Protein AF-A0A1A5FG20-F1 (afdb_monomer)

Nearest PDB structures (foldseek):
  6f4l-assembly1_A  TM=7.919E-01  e=1.264E-06  Thermotoga maritima MSB8
  7p4q-assembly1_A  TM=7.934E-01  e=1.713E-06  Thermotoga maritima MSB8
  7p4p-assembly1_A  TM=7.661E-01  e=1.119E-06  Thermotoga maritima MSB8
  7p4m-assembly1_A  TM=7.937E-01  e=2.056E-06  Thermotoga maritima MSB8
  6or8-assembly1_A  TM=6.858E-01  e=1.001E-05  Pyrococcus horikoshii OT3

InterPro domains:
  IPR036094 Quinolinate synthetase A superfamily [G3DSA:3.40.50.10800] (26-127)
  IPR036094 Quinolinate synthetase A superfamily [SSF142754] (31-108)

Organism: Riemerella anatipestifer (NCBI:txid34085)

Radius of gyration: 21.03 Å; Cα contacts (8 Å, |Δi|>4): 175; chains: 1; bounding box: 39×78×45 Å

Sequence (149 aa):
MEENKKNTKTNLPVPDFFKYQEFQMPADDRLEEEILRLKQEKQIPILAHSLYGVVFLKKVSDASGNLLEIAKKIEERKWTKVLFSGTMFQAGVLKGLFPNTTFWIPKEVSKDTSEEDFYDILREVYLSLKYEYPIVELEDDSLLVDYQK

Solvent-accessible surface area (backbone atoms only — not comparable to full-atom values): 9098 Å² total; per-residue (Å²): 141,81,82,88,89,86,87,83,73,89,78,62,78,58,95,74,76,75,60,67,73,80,73,55,76,75,57,80,92,47,42,66,61,51,40,50,48,50,31,62,76,70,62,39,50,31,38,34,36,54,83,60,63,51,76,63,59,60,73,64,28,78,44,71,26,52,74,69,56,46,52,51,49,40,63,76,68,64,55,52,44,35,38,42,48,38,45,69,67,60,51,51,52,49,38,69,76,37,70,84,33,49,40,27,43,41,77,69,53,52,83,83,64,55,82,84,51,46,63,59,51,51,50,33,46,39,49,19,66,74,69,66,38,49,68,69,80,68,99,58,69,72,66,58,65,66,74,76,112

Secondary structure (DSSP, 8-state):
-----SSSSTTSPPTTS--GGGGPPPPGGGHHHHHHHHHHHHT--EEEEGGG--HHHHHH-SEEE-HHHHHHHHHHHT-SEEEEES-HHHHHHHHHH-TTSEEE--S---TT--GGGHHHHHHHHHHHHHHT-SB---TTTHHHHHTT-

Foldseek 3Di:
DDDDDDPDPPPDQDPVNDPVVVVDQDDLVCLLVLLLVLCVVVVAAEEEEPLLDPVSSVSSHPYYYHLVVVLVCCVVVVAQHYEYAAALVSVLVSCLVCVSHKYAYFPHGDNPDDPVCVSVRSSRSSVCSVVVDDIRDDPCPPVSVVVVD

Structure (mmCIF, N/CA/C/O backbone):
data_AF-A0A1A5FG20-F1
#
_entry.id   AF-A0A1A5FG20-F1
#
loop_
_atom_site.group_PDB
_atom_site.id
_atom_site.type_symbol
_atom_site.label_atom_id
_atom_site.label_alt_id
_atom_site.label_comp_id
_atom_site.label_asym_id
_atom_site.label_entity_id
_atom_site.label_seq_id
_atom_site.pdbx_PDB_ins_code
_atom_site.Cartn_x
_atom_site.Cartn_y
_atom_site.Cartn_z
_atom_site.occupancy
_atom_site.B_iso_or_equiv
_atom_site.auth_seq_id
_atom_site.auth_comp_id
_atom_site.auth_asym_id
_atom_site.auth_atom_id
_atom_site.pdbx_PDB_model_num
ATOM 1 N N . MET A 1 1 ? -17.935 -64.085 -10.817 1.00 43.12 1 MET A N 1
ATOM 2 C CA . MET A 1 1 ? -18.463 -63.034 -11.715 1.00 43.12 1 MET A CA 1
ATOM 3 C C . MET A 1 1 ? -19.259 -62.100 -10.817 1.00 43.12 1 MET A C 1
ATOM 5 O O . MET A 1 1 ? -20.211 -62.577 -10.231 1.00 43.12 1 MET A O 1
ATOM 9 N N . GLU A 1 2 ? -18.903 -60.866 -10.500 1.00 47.03 2 GLU A N 1
ATOM 10 C CA . GLU A 1 2 ? -17.894 -59.925 -10.979 1.00 47.03 2 GLU A CA 1
ATOM 11 C C . GLU A 1 2 ? -17.446 -59.114 -9.753 1.00 47.03 2 GLU A C 1
ATOM 13 O O . GLU A 1 2 ? -18.263 -58.484 -9.083 1.00 47.03 2 GLU A O 1
ATOM 18 N N . GLU A 1 3 ? -16.157 -59.154 -9.433 1.00 45.72 3 GLU A N 1
ATOM 19 C CA . GLU A 1 3 ? -15.554 -58.182 -8.526 1.00 45.72 3 GLU A CA 1
ATOM 20 C C . GLU A 1 3 ? -15.330 -56.857 -9.263 1.00 45.72 3 GLU A C 1
ATOM 22 O O . GLU A 1 3 ? -14.971 -56.838 -10.438 1.00 45.72 3 GLU A O 1
ATOM 27 N N . ASN A 1 4 ? -15.434 -55.765 -8.502 1.00 51.84 4 ASN A N 1
ATOM 28 C CA . ASN A 1 4 ? -14.752 -54.490 -8.730 1.00 51.84 4 ASN A CA 1
ATOM 29 C C . ASN A 1 4 ? -15.039 -53.734 -10.034 1.00 51.84 4 ASN A C 1
ATOM 31 O O . ASN A 1 4 ? -14.368 -53.951 -11.039 1.00 51.84 4 ASN A O 1
ATOM 35 N N . LYS A 1 5 ? -15.911 -52.710 -9.968 1.00 51.50 5 LYS A N 1
ATOM 36 C CA . LYS A 1 5 ? -15.836 -51.518 -10.848 1.00 51.50 5 LYS A CA 1
ATOM 37 C C . LYS A 1 5 ? -16.821 -50.397 -10.468 1.00 51.50 5 LYS A C 1
ATOM 39 O O . LYS A 1 5 ? -17.600 -49.971 -11.311 1.00 51.50 5 LYS A O 1
ATOM 44 N N . LYS A 1 6 ? -16.835 -49.879 -9.227 1.00 53.66 6 LYS A N 1
ATOM 45 C CA . LYS A 1 6 ? -17.671 -48.681 -8.946 1.00 53.66 6 LYS A CA 1
ATOM 46 C C . LYS A 1 6 ? -17.092 -47.516 -8.142 1.00 53.66 6 LYS A C 1
ATOM 48 O O . LYS A 1 6 ? -17.711 -46.466 -8.196 1.00 53.66 6 LYS A O 1
ATOM 53 N N . ASN A 1 7 ? -15.906 -47.588 -7.534 1.00 56.09 7 ASN A N 1
ATOM 54 C CA . ASN A 1 7 ? -15.419 -46.481 -6.684 1.00 56.09 7 ASN A CA 1
ATOM 55 C C . ASN A 1 7 ? -13.987 -46.011 -6.987 1.00 56.09 7 ASN A C 1
ATOM 57 O O . ASN A 1 7 ? -13.155 -45.950 -6.092 1.00 56.09 7 ASN A O 1
ATOM 61 N N . THR A 1 8 ? -13.670 -45.657 -8.235 1.00 53.28 8 THR A N 1
ATOM 62 C CA . THR A 1 8 ? -12.331 -45.108 -8.563 1.00 53.28 8 THR A CA 1
ATOM 63 C C . THR A 1 8 ? -12.332 -43.755 -9.274 1.00 53.28 8 THR A C 1
ATOM 65 O O . THR A 1 8 ? -11.271 -43.280 -9.660 1.00 53.28 8 THR A O 1
ATOM 68 N N . LYS A 1 9 ? -13.482 -43.079 -9.418 1.00 54.41 9 LYS A N 1
ATOM 69 C CA . LYS A 1 9 ? -13.552 -41.747 -10.062 1.00 54.41 9 LYS A CA 1
ATOM 70 C C . LYS A 1 9 ? -13.855 -40.577 -9.121 1.00 54.41 9 LYS A C 1
ATOM 72 O O . LYS A 1 9 ? -13.944 -39.450 -9.586 1.00 54.41 9 LYS A O 1
ATOM 77 N N . THR A 1 10 ? -13.994 -40.811 -7.819 1.00 53.41 10 THR A N 1
ATOM 78 C CA . THR A 1 10 ? -14.338 -39.764 -6.838 1.00 53.41 10 THR A CA 1
ATOM 79 C C . THR A 1 10 ? -13.152 -38.918 -6.363 1.00 53.41 10 THR A C 1
ATOM 81 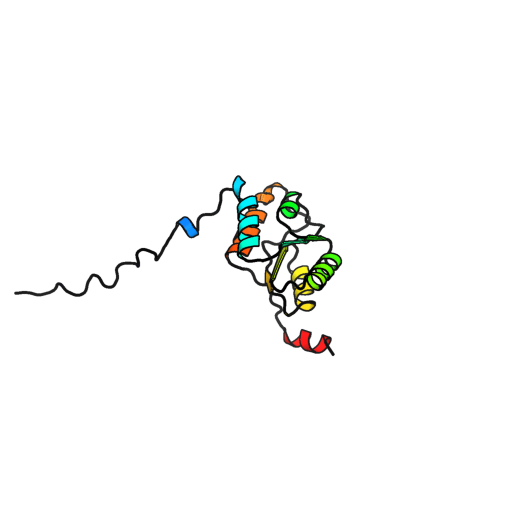O O . THR A 1 10 ? -13.383 -37.902 -5.724 1.00 53.41 10 THR A O 1
ATOM 84 N N . ASN A 1 11 ? -11.913 -39.273 -6.730 1.00 60.72 11 ASN A N 1
ATOM 85 C CA . ASN A 1 11 ? -10.690 -38.535 -6.372 1.00 60.72 11 ASN A CA 1
ATOM 86 C C . ASN A 1 11 ? -9.929 -38.003 -7.601 1.00 60.72 11 ASN A C 1
ATOM 88 O O . ASN A 1 11 ? -8.704 -37.891 -7.579 1.00 60.72 11 ASN A O 1
ATOM 92 N N . LEU A 1 12 ? -10.625 -37.720 -8.705 1.00 62.66 12 LEU A N 1
ATOM 93 C CA . LEU A 1 12 ? -10.001 -36.975 -9.800 1.00 62.66 12 LEU A CA 1
ATOM 94 C C . LEU A 1 12 ? -9.795 -35.523 -9.332 1.00 62.66 12 LEU A C 1
ATOM 96 O O . LEU A 1 12 ? -10.748 -34.940 -8.809 1.00 62.66 12 LEU A O 1
ATOM 100 N N . PRO A 1 13 ? -8.587 -34.944 -9.478 1.00 60.72 13 PRO A N 1
ATOM 101 C CA . PRO A 1 13 ? -8.339 -33.561 -9.093 1.00 60.72 13 PRO A CA 1
ATOM 102 C C . PRO A 1 13 ? -9.331 -32.653 -9.823 1.00 60.72 13 PRO A C 1
ATOM 104 O O . PRO A 1 13 ? -9.574 -32.821 -11.020 1.00 60.72 13 PRO A O 1
ATOM 107 N N . VAL A 1 14 ? -9.949 -31.742 -9.068 1.00 67.62 14 VAL A N 1
ATOM 108 C CA . VAL A 1 14 ? -10.969 -30.814 -9.571 1.00 67.62 14 VAL A CA 1
ATOM 109 C C . VAL A 1 14 ? -10.379 -30.096 -10.796 1.00 67.62 14 VAL A C 1
ATOM 111 O O . VAL A 1 14 ? -9.259 -29.601 -10.683 1.00 67.62 14 VAL A O 1
ATOM 114 N N . PRO A 1 15 ? -11.056 -30.043 -11.960 1.00 59.75 15 PRO A N 1
ATOM 115 C CA . PRO A 1 15 ? -10.483 -29.496 -13.200 1.00 59.75 15 PRO A CA 1
ATOM 116 C C . PRO A 1 15 ? -9.928 -28.065 -13.090 1.00 59.75 15 PRO A C 1
ATOM 118 O O . PRO A 1 15 ? -9.080 -27.679 -13.885 1.00 59.75 15 PRO A O 1
ATOM 121 N N . ASP A 1 16 ? -10.355 -27.317 -12.071 1.00 57.44 16 ASP A N 1
ATOM 122 C CA . ASP A 1 16 ? -9.917 -25.953 -11.764 1.00 57.44 16 ASP A CA 1
ATOM 123 C C . ASP A 1 16 ? -9.026 -25.846 -10.512 1.0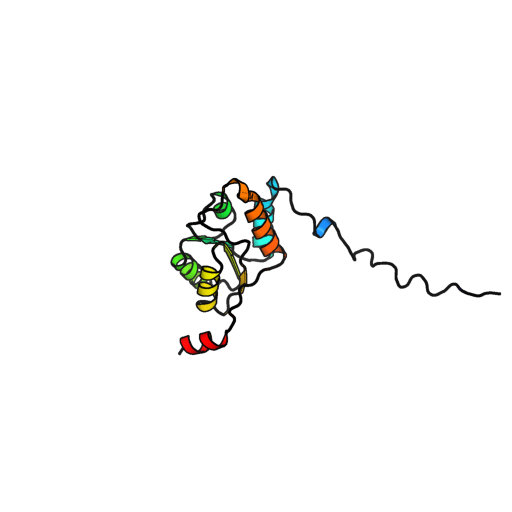0 57.44 16 ASP A C 1
ATOM 125 O O . ASP A 1 16 ? -8.742 -24.746 -10.048 1.00 57.44 16 ASP A O 1
ATOM 129 N N . PHE A 1 17 ? -8.575 -26.967 -9.940 1.00 63.50 17 PHE A N 1
ATOM 130 C CA . PHE A 1 17 ? -7.817 -26.982 -8.683 1.00 63.50 17 PHE A CA 1
ATOM 131 C C . PHE A 1 17 ? -6.474 -26.237 -8.783 1.00 63.50 17 PHE A C 1
ATOM 133 O O . PHE A 1 17 ? -5.987 -25.729 -7.779 1.00 63.50 17 PHE A O 1
ATOM 140 N N . PHE A 1 18 ? -5.884 -26.142 -9.981 1.00 62.06 18 PHE A N 1
ATOM 141 C CA . PHE A 1 18 ? -4.625 -25.432 -10.223 1.00 62.06 18 PHE A CA 1
ATOM 142 C C . PHE A 1 18 ? -4.642 -24.710 -11.575 1.00 62.06 18 PHE A C 1
ATOM 144 O O . PHE A 1 18 ? -4.200 -25.234 -12.601 1.00 62.06 18 PHE A O 1
ATOM 151 N N . LYS A 1 19 ? -5.111 -23.462 -11.583 1.00 70.75 19 LYS A N 1
ATOM 152 C CA . LYS A 1 19 ? -4.917 -22.562 -12.722 1.00 70.75 19 LYS A CA 1
ATOM 153 C C . LYS A 1 19 ? -3.534 -21.929 -12.626 1.00 70.75 19 LYS A C 1
ATOM 155 O O . LYS A 1 19 ? -3.373 -20.828 -12.118 1.00 70.75 19 LYS A O 1
ATOM 160 N N . TYR A 1 20 ? -2.516 -22.618 -13.142 1.00 67.31 20 TYR A N 1
ATOM 161 C CA . TYR A 1 20 ? -1.124 -22.135 -13.145 1.00 67.31 20 TYR A CA 1
ATOM 162 C C . TYR A 1 20 ? -0.961 -20.705 -13.686 1.00 67.31 20 TYR A C 1
ATOM 164 O O . TYR A 1 20 ? -0.082 -19.975 -13.242 1.00 67.31 20 TYR A O 1
ATOM 172 N N . GLN A 1 21 ? -1.827 -20.302 -14.617 1.00 69.88 21 GLN A N 1
ATOM 173 C CA . GLN A 1 21 ? -1.860 -18.960 -15.203 1.00 69.88 21 GLN A CA 1
ATOM 174 C C . GLN A 1 21 ? -2.138 -17.866 -14.161 1.00 69.88 21 GLN A C 1
ATOM 176 O O . GLN A 1 21 ? -1.595 -16.774 -14.274 1.00 69.88 21 GLN A O 1
ATOM 181 N N . GLU A 1 22 ? -2.913 -18.158 -13.113 1.00 71.31 22 GLU A N 1
ATOM 182 C CA . GLU A 1 22 ? -3.222 -17.199 -12.044 1.00 71.31 22 GLU A CA 1
ATOM 183 C C . GLU A 1 22 ? -2.003 -16.895 -11.166 1.00 71.31 22 GLU A C 1
ATOM 185 O O . GLU A 1 22 ? -1.950 -15.840 -10.538 1.00 71.31 22 GLU A O 1
ATOM 190 N N . PHE A 1 23 ? -0.994 -17.768 -11.159 1.00 74.44 23 PHE A N 1
ATOM 191 C CA . PHE A 1 23 ? 0.258 -17.572 -10.426 1.00 74.44 23 PHE A CA 1
ATOM 192 C C . PHE A 1 23 ? 1.371 -16.977 -11.292 1.00 74.44 23 PHE A C 1
ATOM 194 O O . PHE A 1 23 ? 2.451 -16.688 -10.779 1.00 74.44 23 PH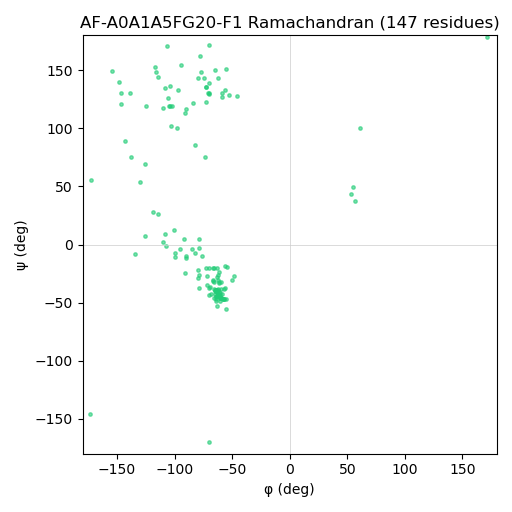E A O 1
ATOM 201 N N . GLN A 1 24 ? 1.131 -16.771 -12.591 1.00 80.69 24 GLN A N 1
ATOM 202 C CA . GLN A 1 24 ? 2.127 -16.165 -13.464 1.00 80.69 24 GLN A CA 1
ATOM 203 C C . GLN A 1 24 ? 2.294 -14.683 -13.134 1.00 80.69 24 GLN A C 1
ATOM 205 O O . GLN A 1 24 ? 1.329 -13.921 -13.020 1.00 80.69 24 GLN A O 1
ATOM 210 N N . MET A 1 25 ? 3.550 -14.284 -12.973 1.00 84.62 25 MET A N 1
ATOM 211 C CA . MET A 1 25 ? 3.921 -12.888 -12.833 1.00 84.62 25 MET A CA 1
ATOM 212 C C . MET A 1 25 ? 3.773 -12.191 -14.192 1.00 84.62 25 MET A C 1
ATOM 214 O O . MET A 1 25 ? 4.193 -12.758 -15.207 1.00 84.62 25 MET A O 1
ATOM 218 N N . PRO A 1 26 ? 3.180 -10.985 -14.242 1.00 86.19 26 PRO A N 1
ATOM 219 C CA . PRO A 1 26 ? 3.228 -10.159 -15.437 1.00 86.19 26 PRO A CA 1
ATOM 220 C C . PRO A 1 26 ? 4.677 -9.920 -15.868 1.00 86.19 26 PRO A C 1
ATOM 222 O O . PRO A 1 26 ? 5.584 -9.896 -15.040 1.00 86.19 26 PRO A O 1
ATOM 225 N N . ALA A 1 27 ? 4.883 -9.728 -17.169 1.00 86.81 27 ALA A N 1
ATOM 226 C CA . ALA A 1 27 ? 6.176 -9.294 -17.677 1.00 86.81 27 ALA A CA 1
ATOM 227 C C . ALA A 1 27 ? 6.503 -7.882 -17.160 1.00 86.81 27 ALA A C 1
ATOM 229 O O . ALA A 1 27 ? 5.597 -7.081 -16.916 1.00 86.81 27 ALA A O 1
ATOM 230 N N . ASP A 1 28 ? 7.794 -7.597 -16.997 1.00 84.00 28 ASP A N 1
ATOM 231 C CA . ASP A 1 28 ? 8.297 -6.375 -16.360 1.00 84.00 28 ASP A CA 1
ATOM 232 C C . ASP A 1 28 ? 7.782 -5.088 -17.017 1.00 84.00 28 ASP A C 1
ATOM 234 O O . ASP A 1 28 ? 7.416 -4.133 -16.333 1.00 84.00 28 ASP A O 1
ATOM 238 N N . ASP A 1 29 ? 7.660 -5.097 -18.342 1.00 84.75 29 ASP A N 1
ATOM 239 C CA . ASP A 1 29 ? 7.148 -4.000 -19.164 1.00 84.75 29 ASP A CA 1
ATOM 240 C C . ASP A 1 29 ? 5.657 -3.691 -18.940 1.00 84.75 29 ASP A C 1
ATOM 242 O O . ASP A 1 29 ? 5.210 -2.584 -19.233 1.00 84.75 29 ASP A O 1
ATOM 246 N N . ARG A 1 30 ? 4.890 -4.641 -18.391 1.00 88.31 30 ARG A N 1
ATOM 247 C CA . ARG A 1 30 ? 3.446 -4.512 -18.120 1.00 88.31 30 ARG A CA 1
ATOM 248 C C . ARG A 1 30 ? 3.102 -4.367 -16.638 1.00 88.31 30 ARG A C 1
ATOM 250 O O . ARG A 1 30 ? 1.927 -4.220 -16.302 1.00 88.31 30 ARG A O 1
ATOM 257 N N . LEU A 1 31 ? 4.091 -4.397 -15.742 1.00 87.62 31 LEU A N 1
ATOM 258 C CA . LEU A 1 31 ? 3.852 -4.301 -14.298 1.00 87.62 31 LEU A CA 1
ATOM 259 C C . LEU A 1 31 ? 3.175 -2.985 -13.902 1.00 87.62 31 LEU A C 1
ATOM 261 O O . LEU A 1 31 ? 2.239 -3.012 -13.108 1.00 87.62 31 LEU A O 1
ATOM 265 N N . GLU A 1 32 ? 3.605 -1.846 -14.458 1.00 88.75 32 GLU A N 1
ATOM 266 C CA . GLU A 1 32 ? 3.006 -0.537 -14.143 1.00 88.75 32 GLU A CA 1
ATOM 267 C C . GLU A 1 32 ? 1.497 -0.519 -14.462 1.00 88.75 32 GLU A C 1
ATOM 269 O O . GLU A 1 32 ? 0.684 -0.117 -13.627 1.00 88.75 32 GLU A O 1
ATOM 274 N N . GLU A 1 33 ? 1.112 -1.002 -15.647 1.00 90.81 33 GLU A N 1
ATOM 275 C CA . GLU A 1 33 ? -0.284 -1.049 -16.100 1.00 90.81 33 GLU A CA 1
ATOM 276 C C . GLU A 1 33 ? -1.132 -1.982 -15.234 1.00 90.81 33 GLU A C 1
ATOM 278 O O . GLU A 1 33 ? -2.247 -1.636 -14.836 1.00 90.81 33 GLU A O 1
ATOM 283 N N . GLU A 1 34 ? -0.589 -3.148 -14.891 1.00 91.56 34 GLU A N 1
ATOM 284 C CA . GLU A 1 34 ? -1.300 -4.132 -14.084 1.00 91.56 34 GLU A CA 1
ATOM 285 C C . GLU A 1 34 ? -1.477 -3.663 -12.631 1.00 91.56 34 GLU A C 1
ATOM 287 O O . GLU A 1 34 ? -2.541 -3.863 -12.042 1.00 91.56 34 GLU A O 1
ATOM 292 N N . ILE A 1 35 ? -0.482 -2.972 -12.061 1.00 91.94 35 ILE A N 1
ATOM 293 C CA . ILE A 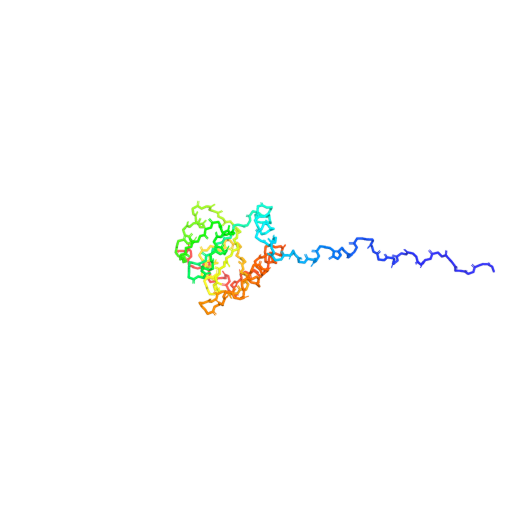1 35 ? -0.595 -2.324 -10.745 1.00 91.94 35 ILE A CA 1
ATOM 294 C C . ILE A 1 35 ? -1.704 -1.271 -10.770 1.00 91.94 35 ILE A C 1
ATOM 296 O O . ILE A 1 35 ? -2.540 -1.240 -9.865 1.00 91.94 35 ILE A O 1
ATOM 300 N N . LEU A 1 36 ? -1.754 -0.428 -11.806 1.00 91.31 36 LEU A N 1
ATOM 301 C CA . LEU A 1 36 ? -2.813 0.573 -11.959 1.00 91.31 36 LEU A CA 1
ATOM 302 C C . LEU A 1 36 ? -4.197 -0.077 -12.094 1.00 91.31 36 LEU A C 1
ATOM 304 O O . LEU A 1 36 ? -5.157 0.423 -11.500 1.00 91.31 36 LEU A O 1
ATOM 308 N N . ARG A 1 37 ? -4.298 -1.205 -12.808 1.00 93.62 37 ARG A N 1
ATOM 309 C CA . ARG A 1 37 ? -5.538 -1.983 -12.931 1.00 93.62 37 ARG A CA 1
ATOM 310 C C . ARG A 1 37 ? -5.987 -2.544 -11.582 1.00 93.62 37 ARG A C 1
ATOM 312 O O . ARG A 1 37 ? -7.115 -2.286 -11.165 1.00 93.62 37 ARG A O 1
ATOM 319 N N . LEU A 1 38 ? -5.105 -3.254 -10.874 1.00 92.06 38 LEU A N 1
ATOM 320 C CA . LEU A 1 38 ? -5.407 -3.858 -9.569 1.00 92.06 38 LEU A CA 1
ATOM 321 C C . LEU A 1 38 ? -5.762 -2.813 -8.515 1.00 92.06 38 LEU A C 1
ATOM 323 O O . LEU A 1 38 ? -6.675 -3.018 -7.717 1.00 92.06 38 LEU A O 1
ATOM 327 N N . LYS A 1 39 ? -5.066 -1.677 -8.529 1.00 92.19 39 LYS A N 1
ATOM 328 C CA . LYS A 1 39 ? -5.356 -0.537 -7.664 1.00 92.19 39 LYS A CA 1
ATOM 329 C C . LYS A 1 39 ? -6.804 -0.072 -7.805 1.00 92.19 39 LYS A C 1
ATOM 331 O O . LYS A 1 39 ? -7.477 0.149 -6.799 1.00 92.19 39 LYS A O 1
ATOM 336 N N . GLN A 1 40 ? -7.279 0.078 -9.041 1.00 91.12 40 GLN A N 1
ATOM 337 C CA . GLN A 1 40 ? -8.654 0.491 -9.325 1.00 91.12 40 GLN A CA 1
ATOM 338 C C . GLN A 1 40 ? -9.663 -0.604 -8.973 1.00 91.12 40 GLN A C 1
ATOM 340 O O . GLN A 1 40 ? -10.684 -0.310 -8.356 1.00 91.12 40 GLN A O 1
ATOM 345 N N . GLU A 1 41 ? -9.359 -1.855 -9.320 1.00 92.75 41 GLU A N 1
ATOM 346 C CA . GLU A 1 41 ? -10.208 -3.019 -9.046 1.00 92.75 41 GLU A CA 1
ATOM 347 C C . GLU A 1 41 ? -10.451 -3.203 -7.542 1.00 92.75 41 GLU A C 1
ATOM 349 O O . GLU A 1 41 ? -11.589 -3.374 -7.105 1.00 92.75 41 GLU A O 1
ATOM 354 N N . LYS A 1 42 ? -9.388 -3.102 -6.739 1.00 91.31 42 LYS A N 1
ATOM 355 C CA . LYS A 1 42 ? -9.438 -3.293 -5.284 1.00 91.31 42 LYS A CA 1
ATOM 356 C C . LYS A 1 42 ? -9.722 -2.020 -4.494 1.00 91.31 42 LYS A C 1
ATOM 358 O O . LYS A 1 42 ? -9.989 -2.100 -3.296 1.00 91.31 42 LYS A O 1
ATOM 363 N N . GLN A 1 43 ? -9.659 -0.859 -5.147 1.00 92.38 43 GLN A N 1
ATOM 364 C CA . GLN A 1 43 ? -9.806 0.462 -4.530 1.00 92.38 43 GLN A CA 1
ATOM 365 C C . GLN A 1 43 ? -8.798 0.711 -3.392 1.00 92.38 43 GLN A C 1
ATOM 367 O O . GLN A 1 43 ? -9.130 1.323 -2.377 1.00 92.38 43 GLN A O 1
ATOM 372 N N . ILE A 1 44 ? -7.563 0.224 -3.551 1.00 93.12 44 ILE A N 1
ATOM 373 C CA . ILE A 1 44 ? -6.487 0.381 -2.560 1.00 93.12 44 ILE A CA 1
ATOM 374 C C . ILE A 1 44 ? -5.530 1.477 -3.044 1.00 93.12 44 ILE A C 1
ATOM 376 O O . ILE A 1 44 ? -4.708 1.197 -3.915 1.00 93.12 44 ILE A O 1
ATOM 380 N N . PRO A 1 45 ? -5.599 2.710 -2.514 1.00 92.81 45 PRO A N 1
ATOM 381 C CA . PRO A 1 45 ? -4.647 3.757 -2.857 1.00 92.81 45 PRO A CA 1
ATOM 382 C C . PRO A 1 45 ? -3.220 3.384 -2.441 1.00 92.81 45 PRO A C 1
ATOM 384 O O . PRO A 1 45 ? -2.992 2.795 -1.380 1.00 92.81 45 PRO A O 1
ATOM 387 N N . ILE A 1 46 ? -2.259 3.781 -3.270 1.00 91.38 46 ILE A N 1
ATOM 388 C CA . ILE A 1 46 ? -0.828 3.577 -3.051 1.00 91.38 46 ILE A CA 1
ATOM 389 C C . ILE A 1 46 ? -0.207 4.902 -2.607 1.00 91.38 46 ILE A C 1
ATOM 391 O O . ILE A 1 46 ? -0.215 5.888 -3.354 1.00 91.38 46 ILE A O 1
ATOM 395 N N . LEU A 1 47 ? 0.363 4.921 -1.402 1.00 89.88 47 LEU A N 1
ATOM 396 C CA . LEU A 1 47 ? 1.017 6.089 -0.815 1.00 89.88 47 LEU A CA 1
ATOM 397 C C . LEU A 1 47 ? 2.523 5.872 -0.752 1.00 89.88 47 LEU A C 1
ATOM 399 O O . LEU A 1 47 ? 2.997 4.968 -0.069 1.00 89.88 47 LEU A O 1
ATOM 403 N N . ALA A 1 48 ? 3.274 6.712 -1.460 1.00 86.25 48 ALA A N 1
ATOM 404 C CA . ALA A 1 48 ? 4.724 6.601 -1.556 1.00 86.25 48 ALA A CA 1
ATOM 405 C C . ALA A 1 48 ? 5.425 7.673 -0.719 1.00 86.25 48 ALA A C 1
ATOM 407 O O . ALA A 1 48 ? 5.193 8.876 -0.881 1.00 86.25 48 ALA A O 1
ATOM 408 N N . HIS A 1 49 ? 6.331 7.261 0.160 1.00 82.06 49 HIS A N 1
ATOM 409 C CA . HIS A 1 49 ? 7.114 8.214 0.929 1.00 82.06 49 HIS A CA 1
ATOM 410 C C . HIS A 1 49 ? 8.177 8.918 0.054 1.00 82.06 49 HIS A C 1
ATOM 412 O O . HIS A 1 49 ? 8.870 8.300 -0.754 1.00 82.06 49 HIS A O 1
ATOM 418 N N . SER A 1 50 ? 8.303 10.241 0.203 1.00 65.69 50 SER A N 1
ATOM 419 C CA . SER A 1 50 ? 9.019 11.135 -0.726 1.00 65.69 50 SER A CA 1
ATOM 420 C C . SE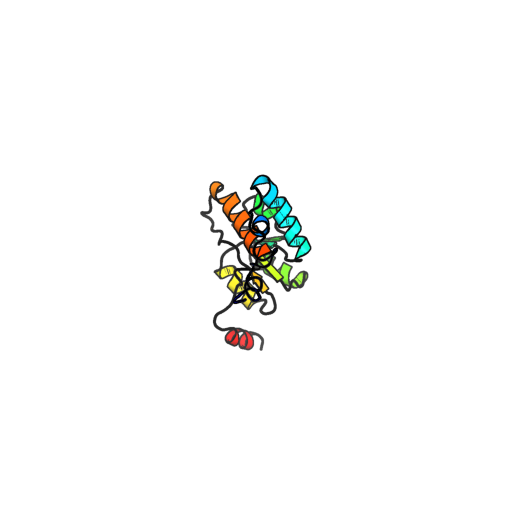R A 1 50 ? 10.522 10.874 -0.861 1.00 65.69 50 SER A C 1
ATOM 422 O O . SER A 1 50 ? 11.093 11.155 -1.914 1.00 65.69 50 SER A O 1
ATOM 424 N N . LEU A 1 51 ? 11.152 10.330 0.183 1.00 58.44 51 LEU A N 1
ATOM 425 C CA . LEU A 1 51 ? 12.586 10.013 0.212 1.00 58.44 51 LEU A CA 1
ATOM 426 C C . LEU A 1 51 ? 12.958 8.745 -0.567 1.00 58.44 51 LEU A C 1
ATOM 428 O O . LEU A 1 51 ? 14.141 8.509 -0.777 1.00 58.44 51 LEU A O 1
ATOM 432 N N . TYR A 1 52 ? 11.973 7.967 -1.014 1.00 59.47 52 TYR A N 1
ATOM 433 C CA . TYR A 1 52 ? 12.180 6.690 -1.709 1.00 59.47 52 TYR A CA 1
ATOM 434 C C . TYR A 1 52 ? 11.700 6.763 -3.161 1.00 59.47 52 TYR A C 1
ATOM 436 O O . TYR A 1 52 ? 11.291 5.781 -3.777 1.00 59.47 52 TYR A O 1
ATOM 444 N N . GLY A 1 53 ? 11.712 7.988 -3.692 1.00 49.28 53 GLY A N 1
ATOM 445 C CA . GLY A 1 53 ? 11.213 8.350 -5.003 1.00 49.28 53 GLY A CA 1
ATOM 446 C C . GLY A 1 53 ? 12.119 7.884 -6.128 1.00 49.28 53 GLY A C 1
ATOM 447 O O . GLY A 1 53 ? 12.729 8.711 -6.801 1.00 49.28 53 GLY A O 1
ATOM 448 N N . VAL A 1 54 ? 12.093 6.592 -6.425 1.00 56.84 54 VAL A N 1
ATOM 449 C CA . VAL A 1 54 ? 12.244 6.180 -7.817 1.00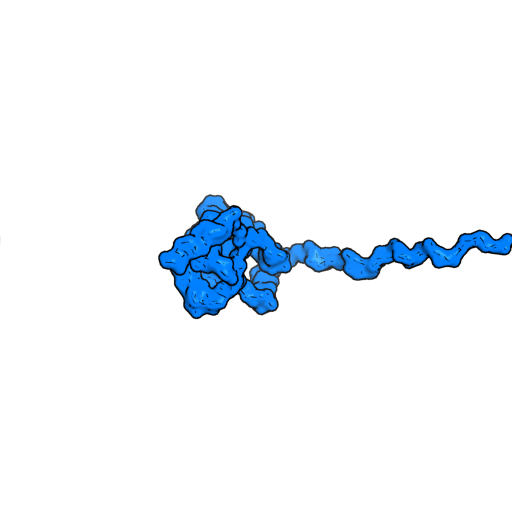 56.84 54 VAL A CA 1
ATOM 450 C C . VAL A 1 54 ? 11.100 6.855 -8.589 1.00 56.84 54 VAL A C 1
ATOM 452 O O . VAL A 1 54 ? 9.941 6.807 -8.160 1.00 56.84 54 VAL A O 1
ATOM 455 N N . VAL A 1 55 ? 11.402 7.530 -9.704 1.00 60.03 55 VAL A N 1
ATOM 456 C CA . VAL A 1 55 ? 10.4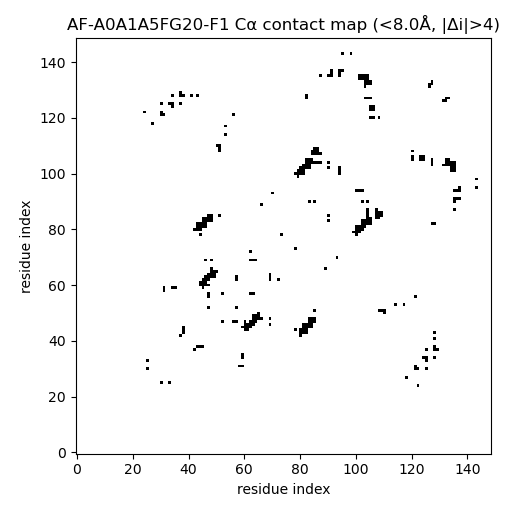24 8.240 -10.567 1.00 60.03 55 VAL A CA 1
ATOM 457 C C . VAL A 1 55 ? 9.208 7.361 -10.897 1.00 60.03 55 VAL A C 1
ATOM 459 O O . VAL A 1 55 ? 8.101 7.853 -11.097 1.00 60.03 55 VAL A O 1
ATOM 462 N N . PHE A 1 56 ? 9.408 6.050 -10.888 1.00 61.84 56 PHE A N 1
ATOM 463 C CA . PHE A 1 56 ? 8.437 5.037 -11.249 1.00 61.84 56 PHE A CA 1
ATOM 464 C C . PHE A 1 56 ? 7.399 4.731 -10.161 1.00 61.84 56 PHE A C 1
ATOM 466 O O . PHE A 1 56 ? 6.222 4.611 -10.490 1.00 61.84 56 PHE A O 1
ATOM 473 N N . LEU A 1 57 ? 7.760 4.714 -8.867 1.00 71.00 57 LEU A N 1
ATOM 474 C CA . LEU A 1 57 ? 6.755 4.577 -7.797 1.00 71.00 57 LEU A CA 1
ATOM 475 C C . LEU A 1 57 ? 5.774 5.752 -7.816 1.00 71.00 57 LEU A C 1
ATOM 477 O O . LEU A 1 57 ? 4.582 5.566 -7.582 1.00 71.00 57 LEU A O 1
ATOM 481 N N . LYS A 1 58 ? 6.252 6.947 -8.189 1.00 72.81 58 LYS A N 1
ATOM 482 C CA . LYS A 1 58 ? 5.389 8.121 -8.368 1.00 72.81 58 LYS A CA 1
ATOM 483 C C . LYS A 1 58 ? 4.340 7.935 -9.466 1.00 72.81 58 LYS A C 1
ATOM 485 O O . LYS A 1 58 ? 3.269 8.521 -9.350 1.00 72.81 58 LYS A O 1
ATOM 490 N N . LYS A 1 59 ? 4.618 7.140 -10.507 1.00 79.62 59 LYS A N 1
ATOM 491 C CA . LYS A 1 59 ? 3.659 6.888 -11.598 1.00 79.62 59 LYS A CA 1
ATOM 492 C C . LYS A 1 59 ? 2.471 6.042 -11.145 1.00 79.62 59 LYS A C 1
ATOM 494 O O . LYS A 1 59 ? 1.358 6.258 -11.611 1.00 79.62 59 LYS A O 1
ATOM 499 N N . VAL A 1 60 ? 2.714 5.079 -10.255 1.00 84.12 60 VAL A N 1
ATOM 500 C CA . VAL A 1 60 ? 1.671 4.174 -9.746 1.00 84.12 60 VAL A CA 1
ATOM 501 C C . VAL A 1 60 ? 1.005 4.701 -8.470 1.00 84.12 60 VAL A C 1
ATOM 503 O O . VAL A 1 60 ? -0.162 4.384 -8.217 1.00 84.12 60 VAL A O 1
ATOM 506 N N . SER A 1 61 ? 1.700 5.551 -7.701 1.00 86.62 61 SER A N 1
ATOM 507 C CA . SER A 1 61 ? 1.197 6.147 -6.458 1.00 86.62 61 SER A CA 1
ATOM 508 C C . SER A 1 61 ? 0.096 7.183 -6.688 1.00 86.62 61 SER A C 1
ATOM 510 O O . SER A 1 61 ? 0.219 8.036 -7.564 1.00 86.62 61 SER A O 1
ATOM 512 N N . ASP A 1 62 ? -0.939 7.177 -5.850 1.00 89.12 62 ASP A N 1
ATOM 513 C CA . ASP A 1 62 ? -1.981 8.218 -5.846 1.00 89.12 62 ASP A CA 1
ATOM 514 C C . ASP A 1 62 ? -1.530 9.472 -5.108 1.00 89.12 62 ASP A C 1
ATOM 516 O O . ASP A 1 62 ? -1.969 10.588 -5.392 1.00 89.12 62 ASP A O 1
ATOM 520 N N . ALA A 1 63 ? -0.645 9.292 -4.132 1.00 86.50 63 ALA A N 1
ATOM 521 C CA . ALA A 1 63 ? -0.051 10.392 -3.415 1.00 86.50 63 ALA A CA 1
ATOM 522 C C . ALA A 1 63 ? 1.362 10.055 -2.962 1.00 86.50 63 ALA A C 1
ATOM 524 O O . ALA A 1 63 ? 1.645 8.978 -2.446 1.00 86.50 63 ALA A O 1
ATOM 525 N N . SER A 1 64 ? 2.229 11.054 -3.086 1.00 86.44 64 SER A N 1
ATOM 526 C CA . SER A 1 64 ? 3.558 11.042 -2.498 1.00 86.44 64 SER A CA 1
ATOM 527 C C . SER A 1 64 ? 3.716 12.160 -1.477 1.00 86.44 64 SER A C 1
ATOM 529 O O . SER A 1 64 ? 3.060 13.202 -1.604 1.00 86.44 64 SER A O 1
ATOM 531 N N . GLY A 1 65 ? 4.587 11.965 -0.492 1.00 85.06 65 GLY A N 1
ATOM 532 C CA . GLY A 1 65 ? 4.898 12.994 0.499 1.00 85.06 65 GLY A CA 1
ATOM 533 C C . GLY A 1 65 ? 5.760 12.493 1.649 1.00 85.06 65 GLY A C 1
ATOM 534 O O . GLY A 1 65 ? 6.120 11.317 1.706 1.00 85.06 65 GLY A O 1
ATOM 535 N N . ASN A 1 66 ? 6.102 13.389 2.569 1.00 88.06 66 ASN A N 1
ATOM 536 C CA . ASN A 1 66 ? 6.619 12.972 3.877 1.00 88.06 66 ASN A CA 1
ATOM 537 C C . ASN A 1 66 ? 5.497 12.323 4.720 1.00 88.06 66 ASN A C 1
ATOM 539 O O . ASN A 1 66 ? 4.322 12.357 4.353 1.00 88.06 66 ASN A O 1
ATOM 543 N N . LEU A 1 67 ? 5.847 11.740 5.869 1.00 88.88 67 LEU A N 1
ATOM 544 C CA . LEU A 1 67 ? 4.878 11.043 6.725 1.00 88.88 67 LEU A CA 1
ATOM 545 C C . LEU A 1 67 ? 3.692 11.929 7.156 1.00 88.88 67 LEU A C 1
ATOM 547 O O . LEU A 1 67 ? 2.555 11.466 7.174 1.00 88.88 67 LEU A O 1
ATOM 551 N N . LEU A 1 68 ? 3.945 13.210 7.452 1.00 90.38 68 LEU A N 1
ATOM 552 C CA . LEU A 1 68 ? 2.914 14.163 7.872 1.00 90.38 68 LEU A CA 1
ATOM 553 C C . LEU A 1 68 ? 1.935 14.490 6.735 1.00 90.38 68 LEU A C 1
ATOM 555 O O . LEU A 1 68 ? 0.727 14.547 6.947 1.00 90.38 68 LEU A O 1
ATOM 559 N N . GLU A 1 69 ? 2.444 14.695 5.523 1.00 90.69 69 GLU A N 1
ATOM 560 C CA . GLU A 1 69 ? 1.629 14.919 4.326 1.00 90.69 69 GLU A CA 1
ATOM 561 C C . GLU A 1 69 ? 0.782 13.693 3.989 1.00 90.69 69 GLU A C 1
ATOM 563 O O . GLU A 1 69 ? -0.377 13.831 3.607 1.00 90.69 69 GLU A O 1
ATOM 568 N N . ILE A 1 70 ? 1.347 12.494 4.149 1.00 91.56 70 ILE A N 1
ATOM 569 C CA . ILE A 1 70 ? 0.634 11.231 3.945 1.00 91.56 70 ILE A CA 1
ATOM 570 C C . ILE A 1 70 ? -0.496 11.086 4.968 1.00 91.56 70 ILE A C 1
ATOM 572 O O . ILE A 1 70 ? -1.627 10.815 4.570 1.00 91.56 70 ILE A O 1
ATOM 576 N N . ALA A 1 71 ? -0.226 11.339 6.252 1.00 93.00 71 ALA A N 1
ATOM 577 C CA . ALA A 1 71 ? -1.239 11.285 7.304 1.00 93.00 71 ALA A CA 1
ATOM 578 C C . ALA A 1 71 ? -2.414 12.239 7.025 1.00 93.00 71 ALA A C 1
ATOM 580 O O . ALA A 1 71 ? -3.568 11.816 7.050 1.00 93.00 71 ALA A O 1
ATOM 581 N N . LYS A 1 72 ? -2.130 13.494 6.652 1.00 92.94 72 LYS A N 1
ATOM 582 C CA . LYS A 1 72 ? -3.174 14.467 6.282 1.00 92.94 72 LYS A CA 1
ATOM 583 C C . LYS A 1 72 ? -4.030 13.989 5.110 1.00 92.94 72 LYS A C 1
ATOM 585 O O . LYS A 1 72 ? -5.247 14.108 5.150 1.00 92.94 72 LYS A O 1
ATOM 590 N N . LYS A 1 73 ? -3.416 13.401 4.080 1.00 92.44 73 LYS A N 1
ATOM 591 C CA . LYS A 1 73 ? -4.154 12.881 2.918 1.00 92.44 73 LYS A CA 1
ATOM 592 C C . LYS A 1 73 ? -5.061 11.706 3.281 1.00 92.44 73 LYS A C 1
ATOM 594 O O . LYS A 1 73 ? -6.169 11.631 2.753 1.00 92.44 73 LYS A O 1
ATOM 599 N N . ILE A 1 74 ? -4.611 10.815 4.168 1.00 92.62 74 ILE A N 1
ATOM 600 C CA . ILE A 1 74 ? -5.430 9.705 4.680 1.00 92.62 74 ILE A CA 1
ATOM 601 C C . ILE A 1 74 ? -6.662 10.254 5.403 1.00 92.62 74 ILE A C 1
ATOM 603 O O . ILE A 1 74 ? -7.775 9.803 5.135 1.00 92.62 74 ILE A O 1
ATOM 607 N N . GLU A 1 75 ? -6.475 11.267 6.249 1.00 91.94 75 GLU A N 1
ATOM 608 C CA . GLU A 1 75 ? -7.556 11.931 6.980 1.00 91.94 75 GLU A CA 1
ATOM 609 C C . GLU A 1 75 ? -8.544 12.649 6.040 1.00 91.94 75 GLU A C 1
ATOM 611 O O . GLU A 1 75 ? -9.754 12.425 6.116 1.00 91.94 75 GLU A O 1
ATOM 616 N N . GLU A 1 76 ? -8.042 13.451 5.096 1.00 92.69 76 GLU A N 1
ATOM 617 C CA . GLU A 1 76 ? -8.848 14.205 4.124 1.00 92.69 76 GLU A CA 1
ATOM 618 C C . GLU A 1 76 ? -9.676 13.292 3.209 1.00 92.69 76 GLU A C 1
ATOM 620 O O . GLU A 1 76 ? -10.840 13.577 2.912 1.00 92.69 76 GLU A O 1
ATOM 625 N N . ARG A 1 77 ? -9.076 12.193 2.735 1.00 91.75 77 ARG A N 1
ATOM 626 C CA . ARG A 1 77 ? -9.703 11.251 1.793 1.00 91.75 77 ARG A CA 1
ATOM 627 C C . ARG A 1 77 ? -10.469 10.126 2.481 1.00 91.75 77 ARG A C 1
ATOM 629 O O . ARG A 1 77 ? -11.198 9.412 1.794 1.00 91.75 77 ARG A O 1
ATOM 636 N N . LYS A 1 78 ? -10.337 9.991 3.804 1.00 91.00 78 LYS A N 1
ATOM 637 C CA . LYS A 1 78 ? -10.981 8.958 4.632 1.00 91.00 78 LYS A CA 1
ATOM 638 C C . LYS A 1 78 ? -10.728 7.542 4.111 1.00 91.00 78 LYS A C 1
ATOM 640 O O . LYS A 1 78 ? -11.645 6.724 4.028 1.00 91.00 78 LYS A O 1
ATOM 645 N N . TRP A 1 79 ? -9.487 7.262 3.720 1.00 91.94 79 TRP A N 1
ATOM 646 C CA . TRP A 1 79 ? -9.113 5.935 3.240 1.00 91.94 79 TRP A CA 1
ATOM 647 C C . TRP A 1 79 ? -9.122 4.923 4.383 1.00 91.94 79 TRP A C 1
ATOM 649 O O . TRP A 1 79 ? -8.524 5.159 5.423 1.00 91.94 79 TRP A O 1
ATOM 659 N N . THR A 1 80 ? -9.779 3.783 4.172 1.00 92.88 80 THR A N 1
ATOM 660 C CA . THR A 1 80 ? -9.830 2.660 5.128 1.00 92.88 80 THR A CA 1
ATOM 661 C C . THR A 1 80 ? -8.850 1.542 4.778 1.00 92.88 80 THR A C 1
ATOM 663 O O . THR A 1 80 ? -8.617 0.639 5.576 1.00 92.88 80 THR A O 1
ATOM 666 N N . LYS A 1 81 ? -8.267 1.603 3.581 1.00 94.25 81 LYS A N 1
ATOM 667 C CA . LYS A 1 81 ? -7.328 0.639 3.014 1.00 94.25 81 LYS A CA 1
ATOM 668 C C . LYS A 1 81 ? -6.225 1.414 2.316 1.00 94.25 81 LYS A C 1
ATOM 670 O O . LYS A 1 81 ? -6.534 2.319 1.546 1.00 94.25 81 LYS A O 1
ATOM 675 N N . VAL A 1 82 ? -4.967 1.088 2.584 1.00 93.81 82 VAL A N 1
ATOM 676 C CA . VAL A 1 82 ? -3.813 1.799 2.024 1.00 93.81 82 VAL A CA 1
ATOM 677 C C . VAL A 1 82 ? -2.662 0.825 1.808 1.00 93.81 82 VAL A C 1
ATOM 679 O O . VAL A 1 82 ? -2.261 0.117 2.729 1.00 93.81 82 VAL A O 1
ATOM 682 N N . LEU A 1 83 ? -2.074 0.840 0.614 1.00 93.19 83 LEU A N 1
ATOM 683 C CA . LEU A 1 83 ? -0.740 0.284 0.407 1.00 93.19 83 LEU A CA 1
ATOM 684 C C . LEU A 1 83 ? 0.284 1.396 0.645 1.00 93.19 83 LEU A C 1
ATOM 686 O O . LEU A 1 83 ? 0.301 2.399 -0.069 1.00 93.19 83 LEU A O 1
ATOM 690 N N . PHE A 1 84 ? 1.131 1.233 1.652 1.00 91.56 84 PHE A N 1
ATOM 691 C CA . PHE A 1 84 ? 2.141 2.213 2.024 1.00 91.56 84 PHE A CA 1
ATOM 692 C C . PHE A 1 84 ? 3.527 1.744 1.582 1.00 91.56 84 PHE A C 1
ATOM 694 O O . PHE A 1 84 ? 4.021 0.722 2.041 1.00 91.56 84 PHE A O 1
ATOM 701 N N . SER A 1 85 ? 4.173 2.516 0.711 1.00 88.31 85 SER A N 1
ATOM 702 C CA . SER A 1 85 ? 5.544 2.279 0.258 1.00 88.31 85 SER A CA 1
ATOM 703 C C . SER A 1 85 ? 6.509 3.161 1.052 1.00 88.31 85 SER A C 1
ATOM 705 O O . SER A 1 85 ? 6.671 4.353 0.763 1.00 88.31 85 SER A O 1
ATOM 707 N N . GLY A 1 86 ? 7.158 2.569 2.051 1.00 85.81 86 GLY A N 1
ATOM 708 C CA . GLY A 1 86 ? 8.124 3.218 2.936 1.00 85.81 86 GLY A CA 1
ATOM 709 C C . GLY A 1 86 ? 8.778 2.195 3.862 1.00 85.81 86 GLY A C 1
ATOM 710 O O . GLY A 1 86 ? 8.989 1.054 3.459 1.00 85.81 86 GLY A O 1
ATOM 711 N N . THR A 1 87 ? 9.084 2.601 5.095 1.00 87.06 87 THR A N 1
ATOM 712 C CA . THR A 1 87 ? 9.649 1.705 6.118 1.00 87.06 87 THR A CA 1
ATOM 713 C C . THR A 1 87 ? 8.577 1.108 7.023 1.00 87.06 87 THR A C 1
ATOM 715 O O . THR A 1 87 ? 7.524 1.722 7.235 1.00 87.06 87 THR A O 1
ATOM 718 N N . MET A 1 88 ? 8.851 -0.058 7.618 1.00 87.69 88 MET A N 1
ATOM 719 C CA . MET A 1 88 ? 7.911 -0.712 8.548 1.00 87.69 88 MET A CA 1
ATOM 720 C C . MET A 1 88 ? 7.609 0.179 9.757 1.00 87.69 88 MET A C 1
ATOM 722 O O . MET A 1 88 ? 6.463 0.309 10.182 1.00 87.69 88 MET A O 1
ATOM 726 N N . PHE A 1 89 ? 8.627 0.885 10.255 1.00 87.81 89 PHE A N 1
ATOM 727 C CA . PHE A 1 89 ? 8.471 1.859 11.333 1.00 87.81 89 PHE A CA 1
ATOM 728 C C . PHE A 1 89 ? 7.456 2.959 10.986 1.00 87.81 89 PHE A C 1
ATOM 730 O O . PHE A 1 89 ? 6.571 3.267 11.781 1.00 87.81 89 PHE A O 1
ATOM 737 N N . GLN A 1 90 ? 7.546 3.537 9.784 1.00 88.69 90 GLN A N 1
ATOM 738 C CA . GLN A 1 90 ? 6.610 4.573 9.342 1.00 88.69 90 GLN A CA 1
ATOM 739 C C . GLN A 1 90 ? 5.184 4.037 9.211 1.00 88.69 90 GLN A C 1
ATOM 741 O O . GLN A 1 90 ? 4.234 4.725 9.589 1.00 88.69 90 GLN A O 1
ATOM 746 N N . ALA A 1 91 ? 5.037 2.811 8.713 1.00 90.06 91 ALA A N 1
ATOM 747 C CA . ALA A 1 91 ? 3.739 2.164 8.611 1.00 90.06 91 ALA A CA 1
ATOM 748 C C . ALA A 1 91 ? 3.1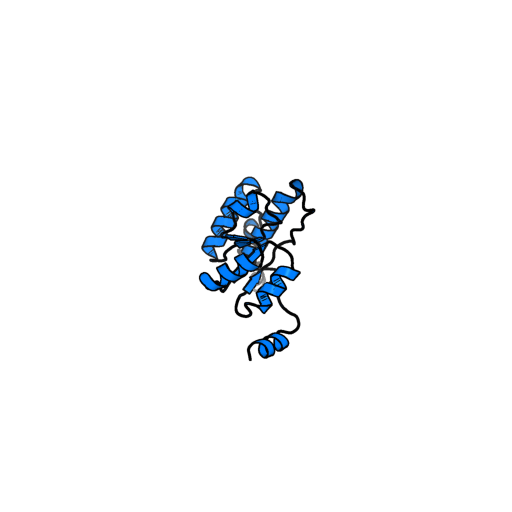21 1.899 9.992 1.00 90.06 91 ALA A C 1
ATOM 750 O O . ALA A 1 91 ? 1.937 2.163 10.182 1.00 90.06 91 ALA A O 1
ATOM 751 N N . GLY A 1 92 ? 3.922 1.474 10.975 1.00 89.88 92 GLY A N 1
ATOM 752 C CA . GLY A 1 92 ? 3.481 1.315 12.364 1.00 89.88 92 GLY A CA 1
ATOM 753 C C . GLY A 1 92 ? 2.996 2.629 12.984 1.00 89.88 92 GLY A C 1
ATOM 754 O O . GLY A 1 92 ? 1.939 2.663 13.612 1.00 89.88 92 GLY A O 1
ATOM 755 N N . VAL A 1 93 ? 3.701 3.739 12.733 1.00 91.44 93 VAL A N 1
ATOM 756 C CA . VAL A 1 93 ? 3.252 5.076 13.165 1.00 91.44 93 VAL A CA 1
ATOM 757 C C . VAL A 1 93 ? 1.904 5.438 12.532 1.00 91.44 93 VAL A C 1
ATOM 759 O O . VAL A 1 93 ? 1.002 5.886 13.236 1.00 91.44 93 VAL A O 1
ATOM 762 N N . LEU A 1 94 ? 1.727 5.219 11.224 1.00 92.00 94 LEU A N 1
ATOM 763 C CA . LEU A 1 94 ? 0.444 5.470 10.552 1.00 92.00 94 LEU A CA 1
ATOM 764 C C . LEU A 1 94 ? -0.673 4.567 11.078 1.00 92.00 94 LEU A C 1
ATOM 766 O O . LEU A 1 94 ? -1.787 5.047 11.269 1.00 92.00 94 LEU A O 1
ATOM 770 N N . LYS A 1 95 ? -0.384 3.293 11.355 1.00 91.69 95 LYS A N 1
ATOM 771 C CA . LYS A 1 95 ? -1.342 2.359 11.953 1.00 91.69 95 LYS A CA 1
ATOM 772 C C . LYS A 1 95 ? -1.791 2.825 13.337 1.00 91.69 95 LYS A C 1
ATOM 774 O O . LYS A 1 95 ? -2.983 2.779 13.620 1.00 91.69 95 LYS A O 1
ATOM 779 N N . GLY A 1 96 ? -0.872 3.342 14.150 1.00 89.81 96 GLY A N 1
ATOM 780 C CA . GLY A 1 96 ? -1.198 3.935 15.448 1.00 89.81 96 GLY A CA 1
ATOM 781 C C . GLY A 1 96 ? -2.075 5.188 15.336 1.00 89.81 96 GLY A C 1
ATOM 782 O O . GLY A 1 96 ? -3.017 5.350 16.106 1.00 89.81 96 GLY A O 1
ATOM 783 N N . LEU A 1 97 ? -1.809 6.055 14.352 1.00 90.12 97 LEU A N 1
ATOM 784 C CA . LEU A 1 97 ? -2.617 7.259 14.098 1.00 90.12 97 LEU A CA 1
ATOM 785 C C . LEU A 1 97 ? -3.997 6.937 13.503 1.00 90.12 97 LEU A C 1
ATOM 787 O O . LEU A 1 97 ? -4.977 7.617 13.800 1.00 90.12 97 LEU A O 1
ATOM 791 N N . PHE A 1 98 ? -4.079 5.903 12.668 1.00 91.81 98 PHE A N 1
ATOM 792 C CA . PHE A 1 98 ? -5.283 5.503 11.946 1.00 91.81 98 PHE A CA 1
ATOM 793 C C . PHE A 1 98 ? -5.613 4.025 12.217 1.00 91.81 98 PHE A C 1
ATOM 795 O O . PHE A 1 98 ? -5.536 3.200 11.303 1.00 91.81 98 PHE A O 1
ATOM 802 N N . PRO A 1 99 ? -6.035 3.668 13.445 1.00 89.12 99 PRO A N 1
ATOM 803 C CA . PRO A 1 99 ? -6.221 2.271 13.853 1.00 89.12 99 PRO A CA 1
ATOM 804 C C . PRO A 1 99 ? -7.251 1.525 12.996 1.00 89.12 99 PRO A C 1
ATOM 806 O O . PRO A 1 99 ? -7.082 0.342 12.699 1.00 89.12 99 PRO A O 1
ATOM 809 N N . ASN A 1 100 ? -8.271 2.237 12.510 1.00 89.81 100 ASN A N 1
ATOM 810 C CA . ASN A 1 100 ? -9.328 1.693 11.650 1.00 89.81 100 ASN A CA 1
ATOM 811 C C . ASN A 1 100 ? -8.918 1.533 10.176 1.00 89.81 100 ASN A C 1
ATOM 813 O O . ASN A 1 100 ? -9.722 1.076 9.366 1.00 89.81 100 ASN A O 1
ATOM 817 N N . THR A 1 101 ? -7.702 1.941 9.812 1.00 92.12 101 THR A N 1
ATOM 818 C CA . THR A 1 101 ? -7.178 1.799 8.452 1.00 92.12 101 THR A CA 1
ATOM 819 C C . THR A 1 101 ? -6.316 0.545 8.367 1.00 92.12 101 THR A C 1
ATOM 821 O O . THR A 1 101 ? -5.466 0.279 9.225 1.00 92.12 101 THR A O 1
ATOM 824 N N . THR A 1 102 ? -6.544 -0.253 7.330 1.00 93.56 102 THR A N 1
ATOM 825 C CA . THR A 1 102 ? -5.686 -1.385 6.987 1.00 93.56 102 THR A CA 1
ATOM 826 C C . THR A 1 102 ? -4.517 -0.879 6.158 1.00 93.56 102 THR A C 1
ATOM 828 O O . THR A 1 102 ? -4.716 -0.294 5.092 1.00 93.56 102 THR A O 1
ATOM 831 N N . PHE A 1 103 ? -3.306 -1.121 6.651 1.00 93.31 103 PHE A N 1
ATOM 832 C CA . PHE A 1 103 ? -2.075 -0.803 5.944 1.00 93.31 103 PHE A CA 1
ATOM 833 C C . PHE A 1 103 ? -1.412 -2.089 5.474 1.00 93.31 103 PHE A C 1
ATOM 835 O O . PHE A 1 103 ? -1.271 -3.035 6.249 1.00 93.31 103 PHE A O 1
ATOM 842 N N . TRP A 1 104 ? -0.973 -2.090 4.223 1.00 94.25 104 TRP A N 1
ATOM 843 C CA . TRP A 1 104 ? -0.061 -3.093 3.689 1.00 94.25 104 TRP A CA 1
ATOM 844 C C . TRP A 1 104 ? 1.257 -2.436 3.331 1.00 94.25 104 TRP A C 1
ATOM 846 O O . TRP A 1 104 ? 1.264 -1.301 2.847 1.00 94.25 104 TRP A O 1
ATOM 856 N N . ILE A 1 105 ? 2.355 -3.147 3.545 1.00 90.38 105 ILE A N 1
ATOM 857 C CA . ILE A 1 105 ? 3.692 -2.666 3.206 1.00 90.38 105 ILE A CA 1
ATOM 858 C C . ILE A 1 105 ? 4.367 -3.694 2.293 1.00 90.38 105 ILE A C 1
ATOM 860 O O . ILE A 1 105 ? 4.521 -4.839 2.697 1.00 90.38 105 ILE A O 1
ATOM 864 N N . PRO A 1 106 ? 4.743 -3.342 1.054 1.00 88.12 106 PRO A N 1
ATOM 865 C CA . PRO A 1 106 ? 5.561 -4.223 0.228 1.00 88.12 106 PRO A CA 1
ATOM 866 C C . PRO A 1 106 ? 6.987 -4.297 0.801 1.00 88.12 106 PRO A C 1
ATOM 868 O O . PRO A 1 106 ? 7.258 -3.804 1.897 1.00 88.12 106 PRO A O 1
ATOM 871 N N . LYS A 1 107 ? 7.931 -4.886 0.061 1.00 83.31 107 LYS A N 1
ATOM 872 C CA . LYS A 1 107 ? 9.355 -4.851 0.425 1.00 83.31 107 LYS A CA 1
ATOM 873 C C . LYS A 1 107 ? 9.786 -3.435 0.830 1.00 83.31 107 LYS A C 1
ATOM 875 O O . LYS A 1 107 ? 9.538 -2.466 0.112 1.00 83.31 107 LYS A O 1
ATOM 880 N N . GLU A 1 108 ? 10.412 -3.343 2.001 1.00 76.19 108 GLU A N 1
ATOM 881 C CA . GLU A 1 108 ? 10.871 -2.082 2.572 1.00 76.19 108 GLU A CA 1
ATOM 882 C C . GLU A 1 108 ? 11.855 -1.399 1.622 1.00 76.19 108 GLU A C 1
ATOM 884 O O . GLU A 1 108 ? 12.841 -1.996 1.186 1.00 76.19 108 GLU A O 1
ATOM 889 N N . VAL A 1 109 ? 11.573 -0.136 1.303 1.00 69.62 109 VAL A N 1
ATOM 890 C CA . VAL A 1 109 ? 12.439 0.679 0.452 1.00 69.62 109 VAL A CA 1
ATOM 891 C C . VAL A 1 109 ? 13.233 1.616 1.350 1.00 69.62 109 VAL A C 1
ATOM 893 O O . VAL A 1 109 ? 12.662 2.432 2.078 1.00 69.62 109 VAL A O 1
ATOM 896 N N . SER A 1 110 ? 14.557 1.490 1.306 1.00 65.62 110 SER A N 1
ATOM 897 C CA . SER A 1 110 ? 15.493 2.340 2.044 1.00 65.62 110 SER A CA 1
ATOM 898 C C . SER A 1 110 ? 16.210 3.310 1.099 1.00 65.62 110 SER A C 1
ATOM 900 O O . SER A 1 110 ? 16.120 3.198 -0.124 1.00 65.62 110 SER A O 1
ATOM 902 N N . LYS A 1 111 ? 16.953 4.274 1.656 1.00 64.25 111 LYS A N 1
ATOM 903 C CA . LYS A 1 111 ? 17.711 5.260 0.862 1.00 64.25 111 LYS A CA 1
ATOM 904 C C . LYS A 1 111 ? 18.813 4.632 0.005 1.00 64.25 111 LYS A C 1
ATOM 906 O O . LYS A 1 111 ? 19.237 5.257 -0.958 1.00 64.25 111 LYS A O 1
ATOM 911 N N . ASP A 1 112 ? 19.244 3.424 0.357 1.00 65.00 112 ASP A N 1
ATOM 912 C CA . ASP A 1 112 ? 20.328 2.704 -0.311 1.00 65.00 112 ASP A CA 1
ATOM 913 C C . ASP A 1 112 ? 19.817 1.793 -1.436 1.00 65.00 112 ASP A C 1
ATOM 915 O O . ASP A 1 112 ? 20.589 1.040 -2.024 1.00 65.00 112 ASP A O 1
ATOM 919 N N . THR A 1 113 ? 18.512 1.831 -1.726 1.00 66.38 113 THR A N 1
ATOM 920 C CA . THR A 1 113 ? 17.926 0.970 -2.754 1.00 66.38 113 THR A CA 1
ATOM 921 C C . THR A 1 113 ? 18.337 1.465 -4.136 1.00 66.38 113 THR A C 1
ATOM 923 O O . THR A 1 113 ? 18.112 2.630 -4.477 1.00 66.38 113 THR A O 1
ATOM 926 N N . SER A 1 114 ? 18.971 0.589 -4.913 1.00 67.06 114 SER A N 1
ATOM 927 C CA . SER A 1 114 ? 19.525 0.929 -6.220 1.00 67.06 114 SER A CA 1
ATOM 928 C C . SER A 1 114 ? 18.435 0.997 -7.296 1.00 67.06 114 SER A C 1
ATOM 930 O O . SER A 1 114 ? 17.344 0.449 -7.138 1.00 67.06 114 SER A O 1
ATOM 932 N N . GLU A 1 115 ? 18.728 1.645 -8.428 1.00 65.94 115 GLU A N 1
ATOM 933 C CA . GLU A 1 115 ? 17.829 1.620 -9.593 1.00 65.94 115 GLU A CA 1
ATOM 934 C C . GLU A 1 115 ? 17.710 0.215 -10.214 1.00 65.94 115 GLU A C 1
ATOM 936 O O . GLU A 1 115 ? 16.730 -0.066 -10.902 1.00 65.94 115 GLU A O 1
ATOM 941 N N . GLU A 1 116 ? 18.663 -0.684 -9.950 1.00 68.94 116 GLU A N 1
ATOM 942 C CA . GLU A 1 116 ? 18.644 -2.068 -10.446 1.00 68.94 116 GLU A CA 1
ATOM 943 C C . GLU A 1 116 ? 17.583 -2.922 -9.731 1.00 68.94 116 GLU A C 1
ATOM 945 O O . GLU A 1 116 ? 16.995 -3.814 -10.341 1.00 68.94 116 GLU A O 1
ATOM 950 N N . ASP A 1 117 ? 17.239 -2.578 -8.485 1.00 73.25 117 ASP A N 1
ATOM 951 C CA . ASP A 1 117 ? 16.189 -3.236 -7.692 1.00 73.25 117 ASP A CA 1
ATOM 952 C C . ASP A 1 117 ? 14.766 -2.783 -8.081 1.00 73.25 117 ASP A C 1
ATOM 954 O O . ASP A 1 117 ? 13.773 -3.155 -7.447 1.00 73.25 117 ASP A O 1
ATOM 958 N N . PHE A 1 118 ? 14.642 -1.951 -9.118 1.00 76.44 118 PHE A N 1
ATOM 959 C CA . PHE A 1 118 ? 13.393 -1.310 -9.521 1.00 76.44 118 PHE A CA 1
ATOM 960 C C . PHE A 1 118 ? 12.252 -2.301 -9.775 1.00 76.44 118 PHE A C 1
ATOM 962 O O . PHE A 1 118 ? 11.172 -2.175 -9.187 1.00 76.44 118 PHE A O 1
ATOM 969 N N . TYR A 1 119 ? 12.475 -3.272 -10.664 1.00 80.12 119 TYR A N 1
ATOM 970 C CA . TYR A 1 119 ? 11.431 -4.228 -11.022 1.00 80.12 119 TYR A CA 1
ATOM 971 C C . TYR A 1 119 ? 11.082 -5.120 -9.841 1.00 80.12 119 TYR A C 1
ATOM 973 O O . TYR A 1 119 ? 9.916 -5.451 -9.674 1.00 80.12 119 TYR A O 1
ATOM 981 N N . ASP A 1 120 ? 12.036 -5.424 -8.965 1.00 83.31 120 ASP A N 1
ATOM 982 C CA . ASP A 1 120 ? 11.757 -6.180 -7.749 1.00 83.31 120 ASP A CA 1
ATOM 983 C C . ASP A 1 120 ? 10.805 -5.421 -6.822 1.00 83.31 120 ASP A C 1
ATOM 985 O O . ASP A 1 120 ? 9.848 -6.009 -6.325 1.00 83.31 120 ASP A O 1
ATOM 989 N N . ILE A 1 121 ? 10.964 -4.105 -6.663 1.00 83.19 121 ILE A N 1
ATOM 990 C CA . ILE A 1 121 ? 10.007 -3.299 -5.888 1.00 83.19 121 ILE A CA 1
ATOM 991 C C . ILE A 1 121 ? 8.620 -3.304 -6.540 1.00 83.19 121 ILE A C 1
ATOM 993 O O . ILE A 1 121 ? 7.618 -3.475 -5.846 1.00 83.19 121 ILE A O 1
ATOM 997 N N . LEU A 1 122 ? 8.526 -3.117 -7.860 1.00 86.50 122 LEU A N 1
ATOM 998 C CA . LEU A 1 122 ? 7.225 -3.133 -8.542 1.00 86.50 122 LEU A CA 1
ATOM 999 C C . LEU A 1 122 ? 6.545 -4.498 -8.453 1.00 86.50 122 LEU A C 1
ATOM 1001 O O . LEU A 1 122 ? 5.331 -4.572 -8.265 1.00 86.50 122 LEU A O 1
ATOM 1005 N N . ARG A 1 123 ? 7.320 -5.574 -8.561 1.00 89.12 123 ARG A N 1
ATOM 1006 C CA . ARG A 1 123 ? 6.851 -6.946 -8.375 1.00 89.12 123 ARG A CA 1
ATOM 1007 C C . ARG A 1 123 ? 6.274 -7.132 -6.978 1.00 89.12 123 ARG A C 1
ATOM 1009 O O . ARG A 1 123 ? 5.166 -7.643 -6.856 1.00 89.12 123 ARG A O 1
ATOM 1016 N N . GLU A 1 124 ? 6.964 -6.653 -5.951 1.00 89.00 124 GLU A N 1
ATOM 1017 C CA . GLU A 1 124 ? 6.490 -6.696 -4.564 1.00 89.00 124 GLU A CA 1
ATOM 1018 C C . GLU A 1 124 ? 5.222 -5.859 -4.366 1.00 89.00 124 GLU A C 1
ATOM 1020 O O . GLU A 1 124 ? 4.247 -6.350 -3.810 1.00 89.00 124 GLU A O 1
ATOM 1025 N N . VAL A 1 125 ? 5.160 -4.639 -4.910 1.00 89.62 125 VAL A N 1
ATOM 1026 C CA . VAL A 1 125 ? 3.939 -3.808 -4.903 1.00 89.62 125 VAL A CA 1
ATOM 1027 C C . VAL A 1 125 ? 2.767 -4.541 -5.559 1.00 89.62 125 VAL A C 1
ATOM 1029 O O . VAL A 1 125 ? 1.666 -4.574 -5.006 1.00 89.62 125 VAL A O 1
ATOM 1032 N N . TYR A 1 126 ? 2.993 -5.150 -6.724 1.00 91.62 126 TYR A N 1
ATOM 1033 C CA . TYR A 1 126 ? 1.984 -5.933 -7.433 1.00 91.62 126 TYR A CA 1
ATOM 1034 C C . TYR A 1 126 ? 1.505 -7.125 -6.596 1.00 91.62 126 TYR A C 1
ATOM 1036 O O . TYR A 1 126 ? 0.298 -7.321 -6.443 1.00 91.62 126 TYR A O 1
ATOM 1044 N N . LEU A 1 127 ? 2.430 -7.902 -6.027 1.00 91.50 127 LEU A N 1
ATOM 1045 C CA . LEU A 1 127 ? 2.110 -9.052 -5.182 1.00 91.50 127 LEU A CA 1
ATOM 1046 C C . LEU A 1 127 ? 1.349 -8.617 -3.926 1.00 91.50 127 LEU A 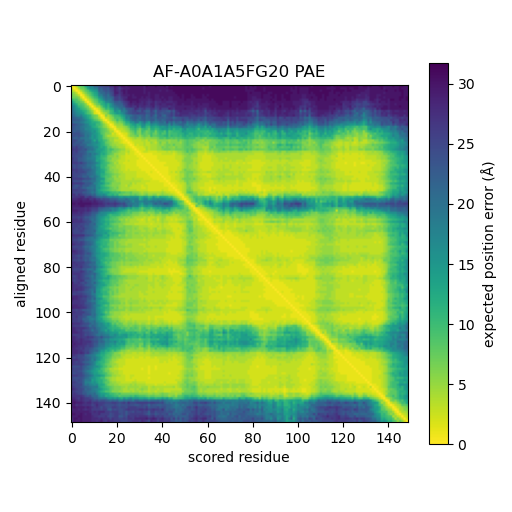C 1
ATOM 1048 O O . LEU A 1 127 ? 0.328 -9.224 -3.600 1.00 91.50 127 LEU A O 1
ATOM 1052 N N . SER A 1 128 ? 1.772 -7.532 -3.278 1.00 91.94 128 SER A N 1
ATOM 1053 C CA . SER A 1 128 ? 1.099 -7.000 -2.098 1.00 91.94 128 SER A CA 1
ATOM 1054 C C . SER A 1 128 ? -0.307 -6.507 -2.388 1.00 91.94 128 SER A C 1
ATOM 1056 O O . SER A 1 128 ? -1.211 -6.771 -1.599 1.00 91.94 128 SER A O 1
ATOM 1058 N N . LEU A 1 129 ? -0.543 -5.863 -3.533 1.00 91.38 129 LEU A N 1
ATOM 1059 C CA . LEU A 1 129 ? -1.904 -5.522 -3.955 1.00 91.38 129 LEU A CA 1
ATOM 1060 C C . LEU A 1 129 ? -2.722 -6.769 -4.256 1.00 91.38 129 LEU A C 1
ATOM 1062 O O . LEU A 1 129 ? -3.870 -6.871 -3.829 1.00 91.38 129 LEU A O 1
ATOM 1066 N N . LYS A 1 130 ? -2.150 -7.723 -4.990 1.00 91.75 130 LYS A N 1
ATOM 1067 C CA . LYS A 1 130 ? -2.846 -8.935 -5.421 1.00 91.75 130 LYS A CA 1
ATOM 1068 C C . LYS A 1 130 ? -3.284 -9.796 -4.241 1.00 91.75 130 LYS A C 1
ATOM 1070 O O . LYS A 1 130 ? -4.432 -10.238 -4.224 1.00 91.75 130 LYS A O 1
ATOM 1075 N N . TYR A 1 131 ? -2.410 -9.989 -3.261 1.00 92.06 131 TYR A N 1
ATOM 1076 C CA . TYR A 1 131 ? -2.660 -10.860 -2.114 1.00 92.06 131 TYR A CA 1
ATOM 1077 C C . TYR A 1 131 ? -3.087 -10.119 -0.846 1.00 92.06 131 TYR A C 1
ATOM 1079 O O . TYR A 1 131 ? -3.473 -10.780 0.110 1.00 92.06 131 TYR A O 1
ATOM 1087 N N . GLU A 1 132 ? -3.059 -8.781 -0.836 1.00 92.12 132 GLU A N 1
ATOM 1088 C CA . GLU A 1 132 ? -3.361 -7.966 0.352 1.00 92.12 132 GLU A CA 1
ATOM 1089 C C . GLU A 1 132 ? -2.468 -8.373 1.540 1.00 92.12 132 GLU A C 1
ATOM 1091 O O . GLU A 1 132 ? -2.938 -8.645 2.646 1.00 92.12 132 GLU A O 1
ATOM 1096 N N . TYR A 1 133 ? -1.156 -8.449 1.283 1.00 89.62 133 TYR A N 1
ATOM 1097 C CA . TYR A 1 133 ? -0.146 -8.934 2.230 1.00 89.62 133 TYR A CA 1
ATOM 1098 C C . TYR A 1 133 ? 1.255 -8.340 1.946 1.00 89.62 133 TYR A C 1
ATOM 1100 O O . TYR A 1 133 ? 1.576 -8.118 0.780 1.00 89.62 133 TYR A O 1
ATOM 1108 N N . PRO A 1 134 ? 2.130 -8.133 2.950 1.00 90.62 134 PRO A N 1
ATOM 1109 C CA . PRO A 1 134 ? 1.899 -8.268 4.387 1.00 90.62 134 PRO A CA 1
ATOM 1110 C C . PRO A 1 134 ? 1.062 -7.126 4.957 1.00 90.62 134 PRO A C 1
ATOM 1112 O O . PRO A 1 134 ? 1.174 -5.973 4.539 1.00 90.62 134 PRO A O 1
ATOM 1115 N N . ILE A 1 135 ? 0.199 -7.473 5.913 1.00 91.38 135 ILE A N 1
ATOM 1116 C CA . ILE A 1 135 ? -0.567 -6.517 6.711 1.00 91.38 135 ILE A CA 1
ATOM 1117 C C . ILE A 1 135 ? 0.317 -5.953 7.827 1.00 91.38 135 ILE A C 1
ATOM 1119 O O . ILE A 1 135 ? 1.152 -6.655 8.393 1.00 91.38 135 ILE A O 1
ATOM 1123 N N . VAL A 1 136 ? 0.139 -4.672 8.129 1.00 89.00 136 VAL A N 1
ATOM 1124 C CA . VAL A 1 136 ? 0.813 -4.003 9.241 1.00 89.00 136 VAL A CA 1
ATOM 1125 C C . VAL A 1 136 ? -0.062 -4.123 10.482 1.00 89.00 136 VAL A C 1
ATOM 1127 O O . VAL A 1 136 ? -1.144 -3.533 10.559 1.00 89.00 136 VAL A O 1
ATOM 1130 N N . GLU A 1 137 ? 0.435 -4.877 11.453 1.00 86.00 137 GLU A N 1
ATOM 1131 C CA . GLU A 1 137 ? -0.180 -5.089 12.761 1.00 86.00 137 GLU A CA 1
ATOM 1132 C C . GLU A 1 137 ? 0.732 -4.518 13.852 1.00 86.00 137 GLU A C 1
ATOM 1134 O O . GLU A 1 137 ? 1.955 -4.475 13.698 1.00 86.00 137 GLU A O 1
ATOM 1139 N N . LEU A 1 138 ? 0.133 -4.040 14.940 1.00 79.88 138 LEU A N 1
ATOM 1140 C CA . LEU A 1 138 ? 0.854 -3.624 16.137 1.00 79.88 138 LEU A CA 1
ATOM 1141 C C . LEU A 1 138 ? 0.663 -4.720 17.186 1.00 79.88 138 LEU A C 1
ATOM 1143 O O . LEU A 1 138 ? -0.439 -5.231 17.348 1.00 79.88 138 LEU A O 1
ATOM 1147 N N . GLU A 1 139 ? 1.736 -5.097 17.884 1.00 72.44 139 GLU A N 1
ATOM 1148 C CA . GLU A 1 139 ? 1.702 -6.213 18.844 1.00 72.44 139 GLU A CA 1
ATOM 1149 C C . GLU A 1 139 ? 0.720 -5.986 20.003 1.00 72.44 139 GLU A C 1
ATOM 1151 O O . GLU A 1 139 ? 0.249 -6.950 20.602 1.00 72.44 139 GLU A O 1
ATOM 1156 N N . ASP A 1 140 ? 0.398 -4.727 20.310 1.00 64.69 140 ASP A N 1
ATOM 1157 C CA . ASP A 1 140 ? -0.434 -4.371 21.452 1.00 64.69 140 ASP A CA 1
ATOM 1158 C C . ASP A 1 140 ? -1.440 -3.268 21.085 1.00 64.69 140 ASP A C 1
ATOM 1160 O O . ASP A 1 140 ? -1.299 -2.095 21.440 1.00 64.69 140 ASP A O 1
ATOM 1164 N N . ASP A 1 141 ? -2.488 -3.653 20.353 1.00 57.06 141 ASP A N 1
ATOM 1165 C CA . ASP A 1 141 ? -3.620 -2.774 20.013 1.00 57.06 141 ASP A CA 1
ATOM 1166 C C . ASP A 1 141 ? -4.298 -2.172 21.267 1.00 57.06 141 ASP A C 1
ATOM 1168 O O . ASP A 1 141 ? -4.986 -1.151 21.179 1.00 57.06 141 ASP A O 1
ATOM 1172 N N . SER A 1 142 ? -4.080 -2.764 22.451 1.00 57.41 142 SER A N 1
ATOM 1173 C CA . SER A 1 142 ? -4.625 -2.293 23.728 1.00 57.41 142 SER A CA 1
ATOM 1174 C C . SER A 1 142 ? -4.075 -0.926 24.157 1.00 57.41 142 SER A C 1
ATOM 1176 O O . SER A 1 142 ? -4.817 -0.119 24.718 1.00 57.41 142 SER A O 1
ATOM 1178 N N . LEU A 1 143 ? -2.820 -0.613 23.812 1.00 54.06 143 LEU A N 1
ATOM 1179 C CA . LEU A 1 143 ? -2.162 0.649 24.173 1.00 54.06 143 LEU A CA 1
ATOM 1180 C C . LEU A 1 143 ? -2.688 1.851 23.374 1.00 54.06 143 LEU A C 1
ATOM 1182 O O . LEU A 1 143 ? -2.533 2.992 23.806 1.00 54.06 143 LEU A O 1
ATOM 1186 N N . LEU A 1 144 ? -3.325 1.628 22.220 1.00 54.97 144 LEU A N 1
ATOM 1187 C CA . LEU A 1 144 ? -3.883 2.709 21.397 1.00 54.97 144 LEU A CA 1
ATOM 1188 C C . LEU A 1 144 ? -5.221 3.234 21.929 1.00 54.97 144 LEU A C 1
ATOM 1190 O O . LEU A 1 144 ? -5.556 4.397 21.701 1.00 54.97 144 LEU A O 1
ATOM 1194 N N . VAL A 1 145 ? -5.972 2.404 22.660 1.00 55.34 145 VAL A N 1
ATOM 1195 C CA . VAL A 1 145 ? -7.267 2.782 23.251 1.00 55.34 145 VAL A CA 1
ATOM 1196 C C . VAL A 1 145 ? -7.086 3.852 24.335 1.00 55.34 145 VAL A C 1
ATOM 1198 O O . VAL A 1 145 ? -7.947 4.716 24.508 1.00 55.34 145 VAL A O 1
ATOM 1201 N N . ASP A 1 146 ? -5.944 3.842 25.022 1.00 50.94 146 ASP A N 1
ATOM 1202 C CA . ASP A 1 146 ? -5.658 4.758 26.128 1.00 50.94 146 ASP A CA 1
ATOM 1203 C C . ASP A 1 146 ? -5.210 6.157 25.674 1.00 50.94 146 ASP A C 1
ATOM 1205 O O . ASP A 1 146 ? -5.392 7.122 26.414 1.00 50.94 146 ASP A O 1
ATOM 1209 N N . TYR A 1 147 ? -4.702 6.307 24.445 1.00 52.28 147 TYR A N 1
ATOM 1210 C CA . TYR A 1 147 ? -4.283 7.606 23.894 1.00 52.28 147 TYR A CA 1
ATOM 1211 C C . TYR A 1 147 ? -5.423 8.423 23.261 1.00 52.28 147 TYR A C 1
ATOM 1213 O O . TYR A 1 147 ? -5.196 9.554 22.833 1.00 52.28 147 TYR A O 1
ATOM 1221 N N . GLN A 1 148 ? -6.643 7.877 23.199 1.00 50.59 148 GLN A N 1
ATOM 1222 C CA . GLN A 1 148 ? -7.829 8.561 22.661 1.00 50.59 148 GLN A CA 1
ATOM 1223 C C . GLN A 1 148 ? -8.760 9.142 23.745 1.00 50.59 148 GLN A C 1
ATOM 1225 O O . GLN A 1 148 ? -9.890 9.523 23.431 1.00 50.59 148 GLN A O 1
ATOM 1230 N N . LYS A 1 149 ? -8.308 9.216 25.006 1.00 41.41 149 LYS A N 1
ATOM 1231 C CA . LYS A 1 149 ? -9.022 9.889 26.107 1.00 41.41 149 LYS A CA 1
ATOM 1232 C C . LYS A 1 149 ? -8.513 11.299 26.373 1.00 41.41 149 LYS A C 1
ATOM 1234 O O . LYS A 1 149 ? -7.280 11.495 26.376 1.00 41.41 149 LYS A O 1
#

pLDDT: mean 79.07, std 14.97, range [41.41, 94.25]

Mean predicted aligned error: 10.45 Å